Protein AF-A0A3S1ZIV3-F1 (afdb_monomer_lite)

pLDDT: mean 96.72, std 2.15, range [86.56, 98.81]

Secondary structure (DSSP, 8-state):
-BTTTSTTHHHHHHHHHHHH-TT-----EETT-EEETTTEEEEE--TT-HHHHHHHHHHH--SEEEE--S---HHHHHH-HHHHHIIIIIHHHHHHHHHHHH-TTPEEEE---GGGGGGGGGGSS---TTSPP---SS--

Sequence (140 aa):
MTGANGFVGPYVGEALRKICGPEVVIAATSKDGGPHPAFGQVEELDVTDTAAVHEAMARHRPTHVIHLAAVAAPDAAQANPRNTWRIHVDGALNVANAILNTAPDCWLVHVGSGLVYGESAKTGRPLDESTLLAPVDDYA

Radius of gyration: 16.02 Å; chains: 1; bounding box: 36×30×46 Å

Foldseek 3Di:
DEPLVDPCNLVVLVVCCVVVNPPDDDQAEYCVWQQDPRHGTHHHDDLLPLVRLLVVCQVCVDQEDEHPFADPDQVVCQVPLPVRCSGLPVSVVSNVVSCVVHPVNHHYDYDDDPLQLPPQVVVVDDDDPVRDGDHDGSND

Structure (mmCIF, N/CA/C/O backbone):
data_AF-A0A3S1ZIV3-F1
#
_entry.id   AF-A0A3S1ZIV3-F1
#
loop_
_atom_site.group_PDB
_atom_site.id
_atom_site.type_symbol
_atom_site.label_atom_id
_atom_site.label_alt_id
_atom_site.label_comp_id
_atom_site.label_asym_id
_atom_site.label_entity_id
_atom_site.label_seq_id
_atom_site.pdbx_PDB_ins_code
_atom_site.Cartn_x
_atom_site.Cartn_y
_atom_site.Cartn_z
_atom_site.occupancy
_atom_site.B_iso_or_equiv
_atom_site.auth_seq_id
_atom_site.auth_comp_id
_atom_site.auth_asym_id
_atom_site.auth_atom_id
_atom_site.pdbx_PDB_model_num
ATOM 1 N N . MET A 1 1 ? -4.708 2.726 7.205 1.00 98.44 1 MET A N 1
ATOM 2 C CA . MET A 1 1 ? -3.936 3.045 5.987 1.00 98.44 1 MET A CA 1
ATOM 3 C C . MET A 1 1 ? -2.483 2.723 6.256 1.00 98.44 1 MET A C 1
ATOM 5 O O . MET A 1 1 ? -1.899 3.359 7.126 1.00 98.44 1 MET A O 1
ATOM 9 N N . THR A 1 2 ? -1.932 1.730 5.559 1.00 98.69 2 THR A N 1
ATOM 10 C CA . THR A 1 2 ? -0.499 1.407 5.662 1.00 98.69 2 THR A CA 1
ATOM 11 C C . THR A 1 2 ? 0.311 2.326 4.755 1.00 98.69 2 THR A C 1
ATOM 13 O O . THR A 1 2 ? -0.235 2.851 3.788 1.00 98.69 2 THR A O 1
ATOM 16 N N . GLY A 1 3 ? 1.594 2.539 5.057 1.00 98.12 3 GLY A N 1
ATOM 17 C CA . GLY A 1 3 ? 2.468 3.397 4.246 1.00 98.12 3 GLY A CA 1
ATOM 18 C C . GLY A 1 3 ? 2.103 4.884 4.305 1.00 98.12 3 GLY A C 1
ATOM 19 O O . GLY A 1 3 ? 2.398 5.629 3.376 1.00 98.12 3 GLY A O 1
ATOM 20 N N . ALA A 1 4 ? 1.458 5.333 5.384 1.00 98.06 4 ALA A N 1
ATOM 21 C CA . ALA A 1 4 ? 0.904 6.680 5.505 1.00 98.06 4 ALA A CA 1
ATOM 22 C C . ALA A 1 4 ? 1.961 7.800 5.470 1.00 98.06 4 ALA A C 1
ATOM 24 O O . ALA A 1 4 ? 1.645 8.901 5.029 1.00 98.06 4 ALA A O 1
ATOM 25 N N . ASN A 1 5 ? 3.205 7.517 5.878 1.00 96.19 5 ASN A N 1
ATOM 26 C CA . ASN A 1 5 ? 4.331 8.459 5.760 1.00 96.19 5 ASN A CA 1
ATOM 27 C C . ASN A 1 5 ? 4.837 8.627 4.315 1.00 96.19 5 ASN A C 1
ATOM 29 O O . ASN A 1 5 ? 5.666 9.495 4.054 1.00 96.19 5 ASN A O 1
ATOM 33 N N . GLY A 1 6 ? 4.390 7.784 3.381 1.00 95.81 6 GLY A N 1
ATOM 34 C CA . GLY A 1 6 ? 4.748 7.898 1.973 1.00 95.81 6 GLY A CA 1
ATOM 35 C C . GLY A 1 6 ? 4.083 9.100 1.302 1.00 95.81 6 GLY A C 1
ATOM 36 O O . GLY A 1 6 ? 3.099 9.648 1.792 1.00 95.81 6 GLY A O 1
ATOM 37 N N . PHE A 1 7 ? 4.584 9.471 0.124 1.00 96.31 7 PHE A N 1
ATOM 38 C CA . PHE A 1 7 ? 4.128 10.648 -0.624 1.00 96.31 7 PHE A CA 1
ATOM 39 C C . PHE A 1 7 ? 2.605 10.711 -0.837 1.00 96.31 7 PHE A C 1
ATOM 41 O O . PHE A 1 7 ? 2.013 11.776 -0.699 1.00 96.31 7 PHE A O 1
ATOM 48 N N . VAL A 1 8 ? 1.966 9.579 -1.150 1.00 97.50 8 VAL A N 1
ATOM 49 C CA . VAL A 1 8 ? 0.529 9.510 -1.478 1.00 97.50 8 VAL A CA 1
ATOM 50 C C . VAL A 1 8 ? -0.365 9.578 -0.236 1.00 97.50 8 VAL A C 1
ATOM 52 O O . VAL A 1 8 ? -1.483 10.089 -0.313 1.00 97.50 8 VAL A O 1
ATOM 55 N N . GLY A 1 9 ? 0.120 9.101 0.914 1.00 97.94 9 GLY A N 1
ATOM 56 C CA . GLY A 1 9 ? -0.666 8.969 2.143 1.00 97.94 9 GLY A CA 1
ATOM 57 C C . GLY A 1 9 ? -1.426 10.246 2.520 1.00 97.94 9 GLY A C 1
ATOM 58 O O . GLY A 1 9 ? -2.653 10.193 2.632 1.00 97.94 9 GLY A O 1
ATOM 59 N N . PRO A 1 10 ? -0.755 11.405 2.665 1.00 97.88 10 PRO A N 1
ATOM 60 C CA . PRO A 1 10 ? -1.385 12.663 3.073 1.00 97.88 10 PRO A CA 1
ATOM 61 C C . PRO A 1 10 ? -2.523 13.108 2.152 1.00 97.88 10 PRO A C 1
ATOM 63 O O . PRO A 1 10 ? -3.565 13.537 2.647 1.00 97.88 10 PRO A O 1
ATOM 66 N N . TYR A 1 11 ? -2.365 12.936 0.837 1.00 98.31 11 TYR A N 1
ATOM 67 C CA . TYR A 1 11 ? -3.391 13.284 -0.149 1.00 98.31 11 TYR A CA 1
ATOM 68 C C . TYR A 1 11 ? -4.624 12.387 -0.028 1.00 98.31 11 TYR A C 1
ATOM 70 O O . TYR A 1 11 ? -5.752 12.875 -0.077 1.00 98.31 11 TYR A O 1
ATOM 78 N N . VAL A 1 12 ? -4.427 11.082 0.195 1.00 98.00 12 VAL A N 1
ATOM 79 C CA . VAL A 1 12 ? -5.533 10.151 0.473 1.00 98.00 12 VAL A CA 1
ATOM 80 C C . VAL A 1 12 ? -6.235 10.542 1.773 1.00 98.00 12 VAL A C 1
ATOM 82 O O . VAL A 1 12 ? -7.462 10.599 1.821 1.00 98.00 12 VAL A O 1
ATOM 85 N N . GLY A 1 13 ? -5.470 10.871 2.816 1.00 97.44 13 GLY A N 1
ATOM 86 C CA . GLY A 1 13 ? -6.013 11.313 4.097 1.00 97.44 13 GLY A CA 1
ATOM 87 C C . GLY A 1 13 ? -6.871 12.574 3.994 1.00 97.44 13 GLY A C 1
ATOM 88 O O . GLY A 1 13 ? -7.954 12.638 4.576 1.00 97.44 13 GLY A O 1
ATOM 89 N N . GLU A 1 14 ? -6.411 13.570 3.240 1.00 97.19 14 GLU A N 1
ATOM 90 C CA . GLU A 1 14 ? -7.170 14.790 2.962 1.00 97.19 14 GLU A CA 1
ATOM 91 C C . GLU A 1 14 ? -8.444 14.496 2.160 1.00 97.19 14 GLU A C 1
ATOM 93 O O . GLU A 1 14 ? -9.531 14.936 2.546 1.00 97.19 14 GLU A O 1
ATOM 98 N N . ALA A 1 15 ? -8.336 13.708 1.086 1.00 97.81 15 ALA A N 1
ATOM 99 C CA . ALA A 1 15 ? -9.472 13.350 0.243 1.00 97.81 15 ALA A CA 1
ATOM 100 C C . ALA A 1 15 ? -10.564 12.611 1.033 1.00 97.81 15 ALA A C 1
ATOM 102 O O . ALA A 1 15 ? -11.741 12.954 0.917 1.00 97.81 15 ALA A O 1
ATOM 103 N N . LEU A 1 16 ? -10.182 11.654 1.887 1.00 97.56 16 LEU A N 1
ATOM 104 C CA . LEU A 1 16 ? -11.118 10.928 2.746 1.00 97.56 16 LEU A CA 1
ATOM 105 C C . LEU A 1 16 ? -11.852 11.864 3.705 1.00 97.56 16 LEU A C 1
ATOM 107 O O . LEU A 1 16 ? -13.073 11.805 3.787 1.00 97.56 16 LEU A O 1
ATOM 111 N N . ARG A 1 17 ? -11.149 12.776 4.385 1.00 96.44 17 ARG A N 1
ATOM 112 C CA . ARG A 1 17 ? -11.798 13.749 5.284 1.00 96.44 17 ARG A CA 1
ATOM 113 C C . ARG A 1 17 ? -12.737 14.689 4.538 1.00 96.44 17 ARG A C 1
ATOM 115 O O . ARG A 1 17 ? -13.798 15.030 5.051 1.00 96.44 17 ARG A O 1
ATOM 122 N N . LYS A 1 18 ? -12.374 15.093 3.319 1.00 97.69 18 LYS A N 1
ATOM 123 C CA . LYS A 1 18 ? -13.215 15.953 2.480 1.00 97.69 18 LYS A CA 1
ATOM 124 C C . LYS A 1 18 ? -14.505 15.256 2.036 1.00 97.69 18 LYS A C 1
ATOM 126 O O . LYS A 1 18 ? -15.546 15.902 1.993 1.00 97.69 18 LYS A O 1
ATOM 131 N N . ILE A 1 19 ? -14.435 13.970 1.689 1.00 97.56 19 ILE A N 1
ATOM 132 C CA . ILE A 1 19 ? -15.575 13.198 1.166 1.00 97.56 19 ILE A CA 1
ATOM 133 C C . ILE A 1 19 ? -16.444 12.644 2.300 1.00 97.56 19 ILE A C 1
ATOM 135 O O . ILE A 1 19 ? -17.666 12.737 2.242 1.00 97.56 19 ILE A O 1
ATOM 139 N N . CYS A 1 20 ? -15.822 12.066 3.328 1.00 96.75 20 CYS A N 1
ATOM 140 C CA . CYS A 1 20 ? -16.504 11.366 4.417 1.00 96.75 20 CYS A CA 1
ATOM 141 C C . CYS A 1 20 ? -16.819 12.271 5.619 1.00 96.75 20 CYS A C 1
ATOM 143 O O . CYS A 1 20 ? -17.576 11.871 6.500 1.00 96.75 20 CYS A O 1
ATOM 145 N N . GLY A 1 21 ? -16.255 13.480 5.662 1.00 95.25 21 GLY A N 1
ATOM 146 C CA . GLY A 1 21 ? -16.391 14.408 6.780 1.00 95.25 21 GLY A CA 1
ATOM 147 C C . GLY A 1 21 ? -15.363 14.178 7.898 1.00 95.25 21 GLY A C 1
ATOM 148 O O . GLY A 1 21 ? -14.541 13.262 7.827 1.00 95.25 21 GLY A O 1
ATOM 149 N N . PRO A 1 22 ? -15.386 15.021 8.946 1.00 90.44 22 PRO A N 1
ATOM 150 C CA . PRO A 1 22 ? -14.389 15.012 10.020 1.00 90.44 22 PRO A CA 1
ATOM 151 C C . PRO A 1 22 ? -14.446 13.773 10.926 1.00 90.44 22 PRO A C 1
ATOM 153 O O . PRO A 1 22 ? -13.457 13.472 11.585 1.00 90.44 22 PRO A O 1
ATOM 156 N N . GLU A 1 23 ? -15.564 13.044 10.935 1.00 94.06 23 GLU A N 1
ATOM 157 C CA . GLU A 1 23 ? -15.767 11.843 11.761 1.00 94.06 23 GLU A CA 1
ATOM 158 C C . GLU A 1 23 ? -15.025 10.605 11.228 1.00 94.06 23 GLU A C 1
ATOM 160 O O . GLU A 1 23 ? -14.975 9.570 11.895 1.00 94.06 23 GLU A O 1
ATOM 165 N N . VAL A 1 24 ? -14.453 10.671 10.017 1.00 96.75 24 VAL A N 1
ATOM 166 C CA . VAL A 1 24 ? -13.680 9.550 9.476 1.00 96.75 24 VAL A CA 1
ATOM 167 C C . VAL A 1 24 ? -12.420 9.323 10.311 1.00 96.75 24 VAL A C 1
ATOM 169 O O . VAL A 1 24 ? -11.536 10.177 10.412 1.00 96.75 24 VAL A O 1
ATOM 172 N N . VAL A 1 25 ? -12.312 8.131 10.892 1.00 97.06 25 VAL A N 1
ATOM 173 C CA . VAL A 1 25 ? -11.132 7.725 11.656 1.00 97.06 25 VAL A CA 1
ATOM 174 C C . VAL A 1 25 ? -10.113 7.103 10.709 1.00 97.06 25 VAL A C 1
ATOM 176 O O . VAL A 1 25 ? -10.388 6.107 10.041 1.00 97.06 25 VAL A O 1
ATOM 179 N N . ILE A 1 26 ? -8.912 7.678 10.667 1.00 97.88 26 ILE A N 1
ATOM 180 C CA . ILE A 1 26 ? -7.799 7.167 9.863 1.00 97.88 26 ILE A CA 1
ATOM 181 C C . ILE A 1 26 ? -6.716 6.651 10.808 1.00 97.88 26 ILE A C 1
ATOM 183 O O . ILE A 1 26 ? -5.907 7.424 11.313 1.00 97.88 26 ILE A O 1
ATOM 187 N N . ALA A 1 27 ? -6.673 5.332 11.003 1.00 97.94 27 ALA A N 1
ATOM 188 C CA . ALA A 1 27 ? -5.522 4.665 11.607 1.00 97.94 27 ALA A CA 1
ATOM 189 C C . ALA A 1 27 ? -4.360 4.672 10.598 1.00 97.94 27 ALA A C 1
ATOM 191 O O . ALA A 1 27 ? -4.324 3.862 9.664 1.00 97.94 27 ALA A O 1
ATOM 192 N N . ALA A 1 28 ? -3.469 5.654 10.716 1.00 98.31 28 ALA A N 1
ATOM 193 C CA . ALA A 1 28 ? -2.309 5.824 9.848 1.00 98.31 28 ALA A CA 1
ATOM 194 C C . ALA A 1 28 ? -1.122 5.017 10.387 1.00 98.31 28 ALA A C 1
ATOM 196 O O . ALA A 1 28 ? -0.761 5.173 11.552 1.00 98.31 28 ALA A O 1
ATOM 197 N N . THR A 1 29 ? -0.503 4.191 9.539 1.00 98.69 29 THR A N 1
ATOM 198 C CA . THR A 1 29 ? 0.663 3.387 9.922 1.00 98.69 29 THR A CA 1
ATOM 199 C C . THR A 1 29 ? 1.806 3.495 8.916 1.00 98.69 29 THR A C 1
ATOM 201 O O . THR A 1 29 ? 1.588 3.743 7.725 1.00 98.69 29 THR A O 1
ATOM 204 N N . SER A 1 30 ? 3.040 3.312 9.375 1.00 98.31 30 SER A N 1
ATOM 205 C CA . SER A 1 30 ? 4.247 3.264 8.541 1.00 98.31 30 SER A CA 1
ATOM 206 C C . SER A 1 30 ? 5.341 2.457 9.238 1.00 98.31 30 SER A C 1
ATOM 208 O O . SER A 1 30 ? 5.282 2.280 10.448 1.00 98.31 30 SER A O 1
ATOM 210 N N . LYS A 1 31 ? 6.364 2.010 8.502 1.00 97.19 31 LYS A N 1
ATOM 211 C CA . LYS A 1 31 ? 7.464 1.223 9.081 1.00 97.19 31 LYS A CA 1
ATOM 212 C C . LYS A 1 31 ? 8.176 1.929 10.240 1.00 97.19 31 LYS A C 1
ATOM 214 O O . LYS A 1 31 ? 8.556 1.256 11.181 1.00 97.19 31 LYS A O 1
ATOM 219 N N . ASP A 1 32 ? 8.330 3.250 10.165 1.00 95.56 32 ASP A N 1
ATOM 220 C CA . ASP A 1 32 ? 9.079 4.033 11.159 1.00 95.56 32 ASP A CA 1
ATOM 221 C C . ASP A 1 32 ? 8.167 4.779 12.157 1.00 95.56 32 ASP A C 1
ATOM 223 O O . ASP A 1 32 ? 8.651 5.413 13.093 1.00 95.56 32 ASP A O 1
ATOM 227 N N . GLY A 1 33 ? 6.843 4.754 11.947 1.00 97.25 33 GLY A N 1
ATOM 228 C CA . GLY A 1 33 ? 5.869 5.498 12.749 1.00 97.25 33 GLY A CA 1
ATOM 229 C C . GLY A 1 33 ? 6.141 7.010 12.803 1.00 97.25 33 GLY A C 1
ATOM 230 O O . GLY A 1 33 ? 6.616 7.623 11.842 1.00 97.25 33 GLY A O 1
ATOM 231 N N . GLY A 1 34 ? 5.815 7.624 13.942 1.00 97.50 34 GLY A N 1
ATOM 232 C CA . GLY A 1 34 ? 6.227 8.988 14.292 1.00 97.50 34 GLY A CA 1
ATOM 233 C C . GLY A 1 34 ? 5.204 10.098 14.001 1.00 97.50 34 GLY A C 1
ATOM 234 O O . GLY A 1 34 ? 4.092 9.841 13.536 1.00 97.50 34 GLY A O 1
ATOM 235 N N . PRO A 1 35 ? 5.549 11.358 14.326 1.00 97.62 35 PRO A N 1
ATOM 236 C CA . PRO A 1 35 ? 4.678 12.500 14.081 1.00 97.62 35 PRO A CA 1
ATOM 237 C C . PRO A 1 35 ? 4.588 12.816 12.583 1.00 97.62 35 PRO A C 1
ATOM 239 O O . PRO A 1 35 ? 5.595 12.858 11.879 1.00 97.62 35 PRO A O 1
ATOM 242 N N . HIS A 1 36 ? 3.383 13.112 12.104 1.00 97.38 36 HIS A N 1
ATOM 243 C CA . HIS A 1 36 ? 3.111 13.448 10.713 1.00 97.38 36 HIS A CA 1
ATOM 244 C C . HIS A 1 36 ? 2.109 14.617 10.606 1.00 97.38 36 HIS A C 1
ATOM 246 O O . HIS A 1 36 ? 1.023 14.535 11.188 1.00 97.38 36 HIS A O 1
ATOM 252 N N . PRO A 1 37 ? 2.374 15.669 9.801 1.00 95.31 37 PRO A N 1
ATOM 253 C CA . PRO A 1 37 ? 1.521 16.866 9.732 1.00 95.31 37 PRO A CA 1
ATOM 254 C C . PRO A 1 37 ? 0.045 16.590 9.412 1.00 95.31 37 PRO A C 1
ATOM 256 O O . PRO A 1 37 ? -0.845 17.217 9.974 1.00 95.31 37 PRO A O 1
ATOM 259 N N . ALA A 1 38 ? -0.223 15.627 8.526 1.00 94.94 38 ALA A N 1
ATOM 260 C CA . ALA A 1 38 ? -1.583 15.286 8.103 1.00 94.94 38 ALA A CA 1
ATOM 261 C C . ALA A 1 38 ? -2.312 14.290 9.026 1.00 94.94 38 ALA A C 1
ATOM 263 O O . ALA A 1 38 ? -3.532 14.151 8.914 1.00 94.94 38 ALA A O 1
ATOM 264 N N . PHE A 1 39 ? -1.599 13.564 9.894 1.00 96.44 39 PHE A N 1
ATOM 265 C CA . PHE A 1 39 ? -2.169 12.452 10.676 1.00 96.44 39 PHE A CA 1
ATOM 266 C C . PHE A 1 39 ? -2.013 12.620 12.187 1.00 96.44 39 PHE A C 1
ATOM 268 O O . PHE A 1 39 ? -2.632 11.875 12.938 1.00 96.44 39 PHE A O 1
ATOM 275 N N . GLY A 1 40 ? -1.229 13.596 12.649 1.00 95.62 40 GLY A N 1
ATOM 276 C CA . GLY A 1 40 ? -0.835 13.675 14.048 1.00 95.62 40 GLY A CA 1
ATOM 277 C C . GLY A 1 40 ? 0.186 12.584 14.341 1.00 95.62 40 GLY A C 1
ATOM 278 O O . GLY A 1 40 ? 1.334 12.712 13.930 1.00 95.62 40 GLY A O 1
ATOM 279 N N . GLN A 1 41 ? -0.226 11.513 15.013 1.00 97.00 41 GLN A N 1
ATOM 280 C CA . GLN A 1 41 ? 0.640 10.370 15.296 1.00 97.00 41 GLN A CA 1
ATOM 281 C C . GLN A 1 41 ? 0.391 9.243 14.288 1.00 97.00 41 GLN A C 1
ATOM 283 O O . GLN A 1 41 ? -0.730 8.753 14.166 1.00 97.00 41 GLN A O 1
ATOM 288 N N . VAL A 1 42 ? 1.449 8.812 13.603 1.00 98.44 42 VAL A N 1
ATOM 289 C CA . VAL A 1 42 ? 1.468 7.596 12.783 1.00 98.44 42 VAL A CA 1
ATOM 290 C C . VAL A 1 42 ? 2.001 6.451 13.636 1.00 98.44 42 VAL A C 1
ATOM 292 O O . VA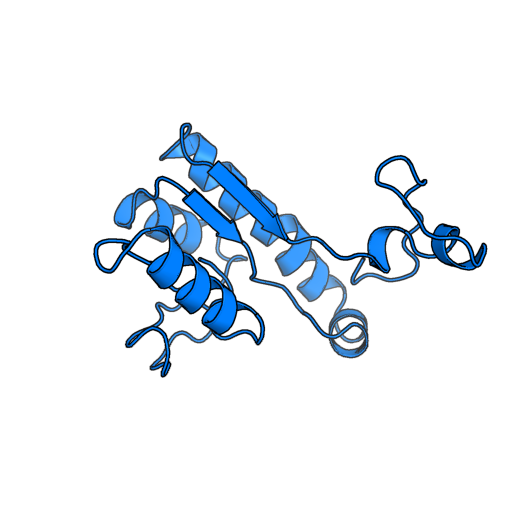L A 1 42 ? 3.008 6.589 14.338 1.00 98.44 42 VAL A O 1
ATOM 295 N N . GLU A 1 43 ? 1.289 5.332 13.622 1.00 98.25 43 GLU A N 1
ATOM 296 C CA . GLU A 1 43 ? 1.676 4.119 14.338 1.00 98.25 43 GLU A CA 1
ATOM 297 C C . GLU A 1 43 ? 2.768 3.369 13.567 1.00 98.25 43 GLU A C 1
ATOM 299 O O . GLU A 1 43 ? 2.722 3.255 12.339 1.00 98.25 43 GLU A O 1
ATOM 304 N N . GLU A 1 44 ? 3.758 2.865 14.297 1.00 98.56 44 GLU A N 1
ATOM 305 C CA . GLU A 1 44 ? 4.797 2.013 13.731 1.00 98.56 44 GLU A CA 1
ATOM 306 C C . GLU A 1 44 ? 4.205 0.649 13.354 1.00 98.56 44 GLU A C 1
ATOM 308 O O . GLU A 1 44 ? 3.587 -0.025 14.177 1.00 98.56 44 GLU A O 1
ATOM 313 N N . LEU A 1 45 ? 4.363 0.258 12.094 1.00 98.62 45 LEU A N 1
ATOM 314 C CA . LEU A 1 45 ? 3.948 -1.034 11.568 1.00 98.62 45 LEU A CA 1
ATOM 315 C C . LEU A 1 45 ? 4.789 -1.397 10.341 1.00 98.62 45 LEU A C 1
ATOM 317 O O . LEU A 1 45 ? 4.613 -0.823 9.259 1.00 98.62 45 LEU A O 1
ATOM 321 N N . ASP A 1 46 ? 5.646 -2.404 10.487 1.00 98.56 46 ASP A N 1
ATOM 322 C CA . ASP A 1 46 ? 6.252 -3.099 9.353 1.00 98.56 46 ASP A CA 1
ATOM 323 C C . ASP A 1 46 ? 5.264 -4.152 8.830 1.00 98.56 46 ASP A C 1
ATOM 325 O O . ASP A 1 46 ? 4.923 -5.108 9.522 1.00 98.56 46 ASP A O 1
ATOM 329 N N . VAL A 1 47 ? 4.793 -3.989 7.592 1.00 98.69 47 VAL A N 1
ATOM 330 C CA . VAL A 1 47 ? 3.826 -4.920 6.982 1.00 98.69 47 VAL A CA 1
ATOM 331 C C . VAL A 1 47 ? 4.396 -6.326 6.772 1.00 98.69 47 VAL A C 1
ATOM 333 O O . VAL A 1 47 ? 3.635 -7.277 6.601 1.00 98.69 47 VAL A O 1
ATOM 336 N N . THR A 1 48 ? 5.721 -6.482 6.809 1.00 98.56 48 THR A N 1
ATOM 337 C CA . THR A 1 48 ? 6.383 -7.790 6.728 1.00 98.56 48 THR A CA 1
ATOM 338 C C . THR A 1 48 ? 6.379 -8.546 8.060 1.00 98.56 48 THR A C 1
ATOM 340 O O . THR A 1 48 ? 6.663 -9.743 8.067 1.00 98.56 48 THR A O 1
ATOM 343 N N . ASP A 1 49 ? 6.024 -7.886 9.168 1.00 98.56 49 ASP A N 1
ATOM 344 C CA . ASP A 1 49 ? 5.782 -8.527 10.458 1.00 98.56 49 ASP A CA 1
ATOM 345 C C . ASP A 1 49 ? 4.314 -8.959 10.555 1.00 98.56 49 ASP A C 1
ATOM 347 O O . ASP A 1 49 ? 3.404 -8.173 10.833 1.00 98.56 49 ASP A O 1
ATOM 351 N N . THR A 1 50 ? 4.079 -10.248 10.322 1.00 98.44 50 THR A N 1
ATOM 352 C CA . THR A 1 50 ? 2.743 -10.842 10.369 1.00 98.44 50 THR A CA 1
ATOM 353 C C . THR A 1 50 ? 2.058 -10.622 11.722 1.00 98.44 50 THR A C 1
ATOM 355 O O . THR A 1 50 ? 0.868 -10.310 11.750 1.00 98.44 50 THR A O 1
ATOM 358 N N . ALA A 1 51 ? 2.775 -10.749 12.843 1.00 98.31 51 ALA A N 1
ATOM 359 C CA . ALA A 1 51 ? 2.178 -10.611 14.171 1.00 98.31 51 ALA A CA 1
ATOM 360 C C . ALA A 1 51 ? 1.730 -9.166 14.418 1.00 98.31 51 ALA A C 1
ATOM 362 O O . ALA A 1 51 ? 0.578 -8.938 14.794 1.00 98.31 51 ALA A O 1
ATOM 363 N N . ALA A 1 52 ? 2.588 -8.195 14.097 1.00 98.50 52 ALA A N 1
ATOM 364 C CA . ALA A 1 52 ? 2.258 -6.779 14.227 1.00 98.50 52 ALA A CA 1
ATOM 365 C C . ALA A 1 52 ? 1.049 -6.386 13.355 1.00 98.50 52 ALA A C 1
ATOM 367 O O . ALA A 1 52 ? 0.158 -5.663 13.808 1.00 98.50 52 ALA A O 1
ATOM 368 N N . VAL A 1 53 ? 0.959 -6.906 12.123 1.00 98.75 53 VAL A N 1
ATOM 369 C CA . VAL A 1 53 ? -0.193 -6.665 11.233 1.00 98.75 53 VAL A CA 1
ATOM 370 C C . VAL A 1 53 ? -1.484 -7.237 11.821 1.00 98.75 53 VAL A C 1
ATOM 372 O O . VAL A 1 53 ? -2.520 -6.564 11.806 1.00 98.75 53 VAL A O 1
ATOM 375 N N . HIS A 1 54 ? -1.435 -8.449 12.374 1.00 98.19 54 HIS A N 1
ATOM 376 C CA . HIS A 1 54 ? -2.582 -9.065 13.039 1.00 98.19 54 HIS A CA 1
ATOM 377 C C . HIS A 1 54 ? -3.043 -8.268 14.263 1.00 98.19 54 HIS A C 1
ATOM 379 O O . HIS A 1 54 ? -4.241 -8.019 14.422 1.00 98.19 54 HIS A O 1
ATOM 385 N N . GLU A 1 55 ? -2.110 -7.822 15.101 1.00 98.19 55 GLU A N 1
ATOM 386 C CA . GLU A 1 55 ? -2.413 -6.997 16.271 1.00 98.19 55 GLU A CA 1
ATOM 387 C C . GLU A 1 55 ? -3.028 -5.650 15.883 1.00 98.19 55 GLU A C 1
ATOM 389 O O . GLU A 1 55 ? -4.022 -5.232 16.482 1.00 98.19 55 GLU A O 1
ATOM 394 N N . ALA A 1 56 ? -2.485 -4.983 14.860 1.00 98.19 56 ALA A N 1
ATOM 395 C CA . ALA A 1 56 ? -3.035 -3.733 14.346 1.00 98.19 56 ALA A CA 1
ATOM 396 C C . ALA A 1 56 ? -4.463 -3.930 13.805 1.00 98.19 56 ALA A C 1
ATOM 398 O O . ALA A 1 56 ? -5.357 -3.134 14.103 1.00 98.19 56 ALA A O 1
ATOM 399 N N . MET A 1 57 ? -4.715 -5.018 13.068 1.00 98.19 57 MET A N 1
ATOM 400 C CA . MET A 1 57 ? -6.050 -5.342 12.560 1.00 98.19 57 MET A CA 1
ATOM 401 C C . MET A 1 57 ? -7.058 -5.586 13.692 1.00 98.19 57 MET A C 1
ATOM 403 O O . MET A 1 57 ? -8.166 -5.050 13.659 1.00 98.19 57 MET A O 1
ATOM 407 N N . ALA A 1 58 ? -6.674 -6.357 14.714 1.00 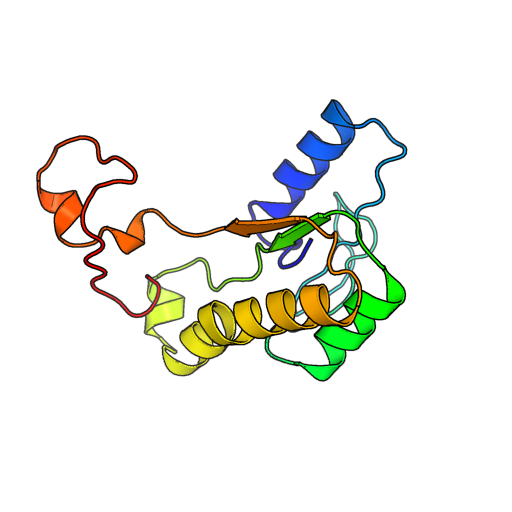97.25 58 ALA A N 1
ATOM 408 C CA . ALA A 1 58 ? -7.525 -6.657 15.867 1.00 97.25 58 ALA A CA 1
ATOM 409 C C . ALA A 1 58 ? -7.825 -5.421 16.721 1.00 97.25 58 ALA A C 1
ATOM 411 O O . ALA A 1 58 ? -8.933 -5.281 17.238 1.00 97.25 58 ALA A O 1
ATOM 412 N N . ARG A 1 59 ? -6.852 -4.516 16.839 1.00 97.44 59 ARG A N 1
ATOM 413 C CA . ARG A 1 59 ? -6.973 -3.267 17.592 1.00 97.44 59 ARG A CA 1
ATOM 414 C C . ARG A 1 59 ? -7.888 -2.262 16.906 1.00 97.44 59 ARG A C 1
ATOM 416 O O . ARG A 1 59 ? -8.755 -1.693 17.560 1.00 97.44 59 ARG A O 1
ATOM 423 N N . HIS A 1 60 ? -7.698 -2.050 15.604 1.00 97.19 60 HIS A N 1
ATOM 424 C CA . HIS A 1 60 ? -8.411 -1.006 14.861 1.00 97.19 60 HIS A CA 1
ATOM 425 C C . HIS A 1 60 ? -9.742 -1.470 14.272 1.00 97.19 60 HIS A C 1
ATOM 427 O O . HIS A 1 60 ? -10.612 -0.635 14.046 1.00 97.19 60 HIS A O 1
ATOM 433 N N . ARG A 1 61 ? -9.902 -2.776 14.005 1.00 96.56 61 ARG A N 1
ATOM 434 C CA . ARG A 1 61 ? -11.081 -3.391 13.359 1.00 96.56 61 ARG A CA 1
ATOM 435 C C . ARG A 1 61 ? -11.658 -2.525 12.221 1.00 96.56 61 ARG A C 1
ATOM 437 O O . ARG A 1 61 ? -12.828 -2.140 12.272 1.00 96.56 61 ARG A O 1
ATOM 444 N N . PRO A 1 62 ? -10.837 -2.161 11.220 1.00 97.81 62 PRO A N 1
ATOM 445 C CA . PRO A 1 62 ? -11.226 -1.196 10.205 1.00 97.81 62 PRO A CA 1
ATOM 446 C C . PRO A 1 62 ? -12.345 -1.732 9.306 1.00 97.81 62 PRO A C 1
ATOM 448 O O . PRO A 1 62 ? -12.398 -2.919 8.997 1.00 97.81 62 PRO A O 1
ATOM 451 N N . THR A 1 63 ? -13.186 -0.832 8.795 1.00 98.12 63 THR A N 1
ATOM 452 C CA . THR A 1 63 ? -14.137 -1.148 7.712 1.00 98.12 63 THR A CA 1
ATOM 453 C C . THR A 1 63 ? -13.475 -1.127 6.334 1.00 98.12 63 THR A C 1
ATOM 455 O O . THR A 1 63 ? -13.972 -1.751 5.403 1.00 98.12 63 THR A O 1
ATOM 458 N N . HIS A 1 64 ? -12.359 -0.401 6.202 1.00 98.56 64 HIS A N 1
ATOM 459 C CA . HIS A 1 64 ? -11.589 -0.268 4.968 1.00 98.56 64 HIS A CA 1
ATOM 460 C C . HIS A 1 64 ? -10.091 -0.232 5.272 1.00 98.56 64 HIS A C 1
ATOM 462 O O . HIS A 1 64 ? -9.637 0.460 6.188 1.00 98.56 64 HIS A O 1
ATOM 468 N N . VAL A 1 65 ? -9.306 -0.902 4.440 1.00 98.75 65 VAL A N 1
ATOM 469 C CA . VAL A 1 65 ? -7.850 -0.844 4.434 1.00 98.75 65 VAL A CA 1
ATOM 470 C C . VAL A 1 65 ? -7.390 -0.349 3.076 1.00 98.75 65 VAL A C 1
ATOM 472 O O . VAL A 1 65 ? -7.567 -1.011 2.062 1.00 98.75 65 VAL A O 1
ATOM 475 N N . ILE A 1 66 ? -6.745 0.814 3.073 1.00 98.75 66 ILE A N 1
ATOM 476 C CA . ILE A 1 66 ? -5.961 1.293 1.935 1.00 98.75 66 ILE A CA 1
ATOM 477 C C . ILE A 1 66 ? -4.507 0.911 2.207 1.00 98.75 66 ILE A C 1
ATOM 479 O O . ILE A 1 66 ? -3.913 1.393 3.182 1.00 98.75 66 ILE A O 1
ATOM 483 N N . HIS A 1 67 ? -3.971 0.004 1.394 1.00 98.75 67 HIS A N 1
ATOM 484 C CA . HIS A 1 67 ? -2.621 -0.525 1.539 1.00 98.75 67 HIS A CA 1
ATOM 485 C C . HIS A 1 67 ? -1.660 0.211 0.597 1.00 98.75 67 HIS A C 1
ATOM 487 O O . HIS A 1 67 ? -1.645 -0.068 -0.600 1.00 98.75 67 HIS A O 1
ATOM 493 N N . LEU A 1 68 ? -0.890 1.163 1.142 1.00 98.56 68 LEU A N 1
ATOM 494 C CA . LEU A 1 68 ? 0.092 1.973 0.398 1.00 98.56 68 LEU A CA 1
ATOM 495 C C . LEU A 1 68 ? 1.547 1.614 0.740 1.00 98.56 68 LEU A C 1
ATOM 497 O O . LEU A 1 68 ? 2.471 2.223 0.205 1.00 98.56 68 LEU A O 1
ATOM 501 N N . ALA A 1 69 ? 1.770 0.697 1.686 1.00 98.31 69 ALA A N 1
ATOM 502 C CA . ALA A 1 69 ? 3.113 0.309 2.104 1.00 98.31 69 ALA A CA 1
ATOM 503 C C . ALA A 1 69 ? 3.829 -0.457 0.982 1.00 98.31 69 ALA A C 1
ATOM 505 O O . ALA A 1 69 ? 3.498 -1.601 0.700 1.00 98.31 69 ALA A O 1
ATOM 506 N N . ALA A 1 70 ? 4.821 0.183 0.368 1.00 97.62 70 ALA A N 1
ATOM 507 C CA . ALA A 1 70 ? 5.618 -0.368 -0.720 1.00 97.62 70 ALA A CA 1
ATOM 508 C C . ALA A 1 70 ? 6.987 0.325 -0.782 1.00 97.62 70 ALA A C 1
ATOM 510 O O . ALA A 1 70 ? 7.173 1.417 -0.233 1.00 97.62 70 ALA A O 1
ATOM 511 N N . VAL A 1 71 ? 7.940 -0.278 -1.491 1.00 96.69 71 VAL A N 1
ATOM 512 C CA . VAL A 1 71 ? 9.160 0.410 -1.926 1.00 96.69 71 VAL A CA 1
ATOM 513 C C . VAL A 1 71 ? 8.828 1.135 -3.222 1.00 96.69 71 VAL A C 1
ATOM 515 O O . VAL A 1 71 ? 8.766 0.519 -4.272 1.00 96.69 71 VAL A O 1
ATOM 518 N N . ALA A 1 72 ? 8.596 2.447 -3.160 1.00 92.31 72 ALA A N 1
ATOM 519 C CA . ALA A 1 72 ? 8.061 3.195 -4.302 1.00 92.31 72 ALA A CA 1
ATOM 520 C C . ALA A 1 72 ? 9.073 3.478 -5.432 1.00 92.31 72 ALA A C 1
ATOM 522 O O . ALA A 1 72 ? 8.658 3.744 -6.557 1.00 92.31 72 ALA A O 1
ATOM 523 N N . ALA A 1 73 ? 10.378 3.465 -5.144 1.00 92.81 73 ALA A N 1
ATOM 524 C CA . ALA A 1 73 ? 11.421 3.796 -6.114 1.00 92.81 73 ALA A CA 1
ATOM 525 C C . ALA A 1 73 ? 11.985 2.521 -6.775 1.00 92.81 73 ALA A C 1
ATOM 527 O O . ALA A 1 73 ? 12.573 1.709 -6.053 1.00 92.81 73 ALA A O 1
ATOM 528 N N . PRO A 1 74 ? 11.884 2.355 -8.111 1.00 91.00 74 PRO A N 1
ATOM 529 C CA . PRO A 1 74 ? 12.378 1.164 -8.810 1.00 91.00 74 PRO A CA 1
ATOM 530 C C . PRO A 1 74 ? 13.863 0.874 -8.563 1.00 91.00 74 PRO A C 1
ATOM 532 O O . PRO A 1 74 ? 14.218 -0.260 -8.260 1.00 91.00 74 PRO A O 1
ATOM 535 N N . ASP A 1 75 ? 14.724 1.897 -8.571 1.00 93.62 75 ASP A N 1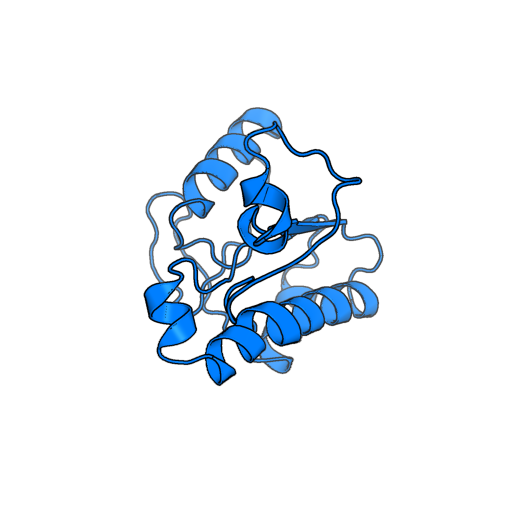
ATOM 536 C CA . ASP A 1 75 ? 16.161 1.721 -8.306 1.00 93.62 75 ASP A CA 1
ATOM 537 C C . ASP A 1 75 ? 16.430 1.180 -6.891 1.00 93.62 75 ASP A C 1
ATOM 539 O O . ASP A 1 75 ? 17.283 0.315 -6.691 1.00 93.62 75 ASP A O 1
ATOM 543 N N . ALA A 1 76 ? 15.672 1.652 -5.894 1.00 93.19 76 ALA A N 1
ATOM 544 C CA . ALA A 1 76 ? 15.782 1.163 -4.521 1.00 93.19 76 ALA A CA 1
ATOM 545 C C . ALA A 1 76 ? 15.244 -0.269 -4.390 1.00 93.19 76 ALA A C 1
ATOM 547 O O . ALA A 1 76 ? 15.812 -1.082 -3.660 1.00 93.19 76 ALA A O 1
ATOM 548 N N . ALA A 1 77 ? 14.171 -0.582 -5.119 1.00 94.19 77 ALA A N 1
ATOM 549 C CA . ALA A 1 77 ? 13.603 -1.919 -5.169 1.00 94.19 77 ALA A CA 1
ATOM 550 C C . ALA A 1 77 ? 14.568 -2.930 -5.814 1.00 94.19 77 ALA A C 1
ATOM 552 O O . ALA A 1 77 ? 14.747 -4.030 -5.288 1.00 94.19 77 ALA A O 1
ATOM 553 N N . GLN A 1 78 ? 15.243 -2.529 -6.892 1.00 93.38 78 GLN A N 1
ATOM 554 C CA . GLN A 1 78 ? 16.276 -3.304 -7.584 1.00 93.38 78 GLN A CA 1
ATOM 555 C C . GLN A 1 78 ? 17.549 -3.486 -6.751 1.00 93.38 78 GLN A C 1
ATOM 557 O O . GLN A 1 78 ? 18.205 -4.521 -6.839 1.00 93.38 78 GLN A O 1
ATOM 562 N N . ALA A 1 79 ? 17.892 -2.520 -5.896 1.00 96.56 79 ALA A N 1
ATOM 563 C CA . ALA A 1 79 ? 19.033 -2.649 -4.993 1.00 96.56 79 ALA A CA 1
ATOM 564 C C . ALA A 1 79 ? 18.840 -3.748 -3.928 1.00 96.56 79 ALA A C 1
ATOM 566 O O . ALA A 1 79 ? 19.825 -4.278 -3.409 1.00 96.56 79 ALA A O 1
ATOM 567 N N . ASN A 1 80 ? 17.593 -4.106 -3.589 1.00 96.75 80 ASN A N 1
ATOM 568 C CA . ASN A 1 80 ? 17.299 -5.200 -2.661 1.00 96.75 80 ASN A CA 1
ATOM 569 C C . ASN A 1 80 ? 16.001 -5.957 -3.022 1.00 96.75 80 ASN A C 1
ATOM 571 O O . ASN A 1 80 ? 15.002 -5.846 -2.301 1.00 96.75 80 ASN A O 1
ATOM 575 N N . PRO A 1 81 ? 16.021 -6.796 -4.076 1.00 96.12 81 PRO A N 1
ATOM 576 C CA . PRO A 1 81 ? 14.831 -7.481 -4.581 1.00 96.12 81 PRO A CA 1
ATOM 577 C C . PRO A 1 81 ? 14.142 -8.353 -3.535 1.00 96.12 81 PRO A C 1
ATOM 579 O O . PRO A 1 81 ? 12.925 -8.344 -3.405 1.00 96.12 81 PRO A O 1
ATOM 582 N N . ARG A 1 82 ? 14.920 -9.058 -2.701 1.00 97.25 82 ARG A N 1
ATOM 583 C CA . ARG A 1 82 ? 14.364 -9.904 -1.634 1.00 97.25 82 ARG A CA 1
ATOM 584 C C . ARG A 1 82 ? 13.528 -9.099 -0.647 1.00 97.25 82 ARG A C 1
ATOM 586 O O . ARG A 1 82 ? 12.477 -9.563 -0.220 1.00 97.25 82 ARG A O 1
ATOM 593 N N . ASN A 1 83 ? 13.999 -7.917 -0.258 1.00 96.81 83 ASN A N 1
ATOM 594 C CA . ASN A 1 83 ? 13.239 -7.049 0.631 1.00 96.81 83 ASN A CA 1
ATOM 595 C C . ASN A 1 83 ? 12.013 -6.456 -0.076 1.00 96.81 83 ASN A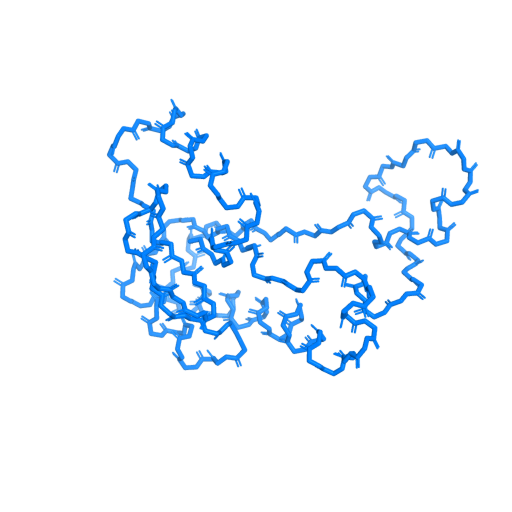 C 1
ATOM 597 O O . ASN A 1 83 ? 10.949 -6.384 0.529 1.00 96.81 83 ASN A O 1
ATOM 601 N N . THR A 1 84 ? 12.140 -6.094 -1.353 1.00 97.50 84 THR A N 1
ATOM 602 C CA . THR A 1 84 ? 11.017 -5.628 -2.177 1.00 97.50 84 THR A CA 1
ATOM 603 C C . THR A 1 84 ? 9.906 -6.667 -2.234 1.00 97.50 84 THR A C 1
ATOM 605 O O . THR A 1 84 ? 8.773 -6.348 -1.896 1.00 97.50 84 THR A O 1
ATOM 608 N N . TRP A 1 85 ? 10.229 -7.924 -2.542 1.00 97.62 85 TRP A N 1
ATOM 609 C CA . TRP A 1 85 ? 9.255 -9.016 -2.587 1.00 97.62 85 TRP A CA 1
ATOM 610 C C . TRP A 1 85 ? 8.592 -9.241 -1.229 1.00 97.62 85 TRP A C 1
ATOM 612 O O . TRP A 1 85 ? 7.373 -9.366 -1.153 1.00 97.62 85 TRP A O 1
ATOM 622 N N . ARG A 1 86 ? 9.370 -9.213 -0.139 1.00 98.19 86 ARG A N 1
ATOM 623 C CA . ARG A 1 86 ? 8.811 -9.304 1.217 1.00 98.19 86 ARG A CA 1
ATOM 624 C C . ARG A 1 86 ? 7.803 -8.193 1.499 1.00 98.19 86 ARG A C 1
ATOM 626 O O . ARG A 1 86 ? 6.793 -8.442 2.139 1.00 98.19 86 ARG A O 1
ATOM 633 N N . ILE A 1 87 ? 8.056 -6.969 1.045 1.00 98.12 87 ILE A N 1
ATOM 634 C CA . ILE A 1 87 ? 7.140 -5.845 1.277 1.00 98.12 87 ILE A CA 1
ATOM 635 C C . ILE A 1 87 ? 5.930 -5.925 0.337 1.00 98.12 87 ILE A C 1
ATOM 637 O O . ILE A 1 87 ? 4.799 -5.856 0.810 1.00 98.12 87 ILE A O 1
ATOM 641 N N . HIS A 1 88 ? 6.155 -6.080 -0.970 1.00 98.00 88 HIS A N 1
ATOM 642 C CA . HIS A 1 88 ? 5.114 -6.008 -2.000 1.00 98.00 88 HIS A CA 1
ATOM 643 C C . HIS A 1 88 ? 4.201 -7.237 -1.989 1.00 98.00 88 HIS A C 1
ATOM 645 O O . HIS A 1 88 ? 2.989 -7.098 -2.129 1.00 98.00 88 HIS A O 1
ATOM 651 N N . VAL A 1 89 ? 4.771 -8.430 -1.802 1.00 97.50 89 VAL A N 1
ATOM 652 C CA . VAL A 1 89 ? 4.035 -9.698 -1.847 1.00 97.50 89 VAL A CA 1
ATOM 653 C C . VAL A 1 89 ? 3.660 -10.137 -0.439 1.00 97.50 89 VAL A C 1
ATOM 655 O O . VAL A 1 89 ? 2.478 -10.137 -0.097 1.00 97.50 89 VAL A O 1
ATOM 658 N N . ASP A 1 90 ? 4.644 -10.460 0.407 1.00 98.38 90 ASP A N 1
ATOM 659 C CA . ASP A 1 90 ? 4.347 -11.017 1.735 1.00 98.38 90 ASP A CA 1
ATOM 660 C C . ASP A 1 90 ? 3.628 -9.990 2.621 1.00 98.38 90 ASP A C 1
ATOM 662 O O . ASP A 1 90 ? 2.685 -10.331 3.331 1.00 98.38 90 ASP A O 1
ATOM 666 N N . GLY A 1 91 ? 4.006 -8.711 2.535 1.00 98.56 91 GLY A N 1
ATOM 667 C CA . GLY A 1 91 ? 3.351 -7.630 3.266 1.00 98.56 91 GLY A CA 1
ATOM 668 C C . GLY A 1 91 ? 1.889 -7.426 2.864 1.00 98.56 91 GLY A C 1
ATOM 669 O O . GLY A 1 91 ? 1.027 -7.241 3.728 1.00 98.56 91 GLY A O 1
ATOM 670 N N . ALA A 1 92 ? 1.578 -7.526 1.570 1.00 98.44 92 ALA A N 1
ATOM 671 C CA . ALA A 1 92 ? 0.202 -7.479 1.086 1.00 98.44 92 ALA A CA 1
ATOM 672 C C . ALA A 1 92 ? -0.598 -8.716 1.531 1.00 98.44 92 ALA A C 1
ATOM 674 O O . ALA A 1 92 ? -1.734 -8.580 1.995 1.00 98.44 92 ALA A O 1
ATOM 675 N N . LEU A 1 93 ? 0.006 -9.908 1.460 1.00 98.56 93 LEU A N 1
ATOM 676 C CA . LEU A 1 93 ? -0.600 -11.158 1.928 1.00 98.56 93 LEU A CA 1
ATOM 677 C C . LEU A 1 93 ? -0.885 -11.127 3.432 1.00 98.56 93 LEU A C 1
ATOM 679 O O . LEU A 1 93 ? -1.969 -11.527 3.850 1.00 98.56 93 LEU A O 1
ATOM 683 N N . ASN A 1 94 ? 0.037 -10.610 4.245 1.00 98.81 94 ASN A N 1
ATOM 684 C CA . ASN A 1 94 ? -0.158 -10.441 5.685 1.00 98.81 94 ASN A CA 1
ATOM 685 C C . ASN A 1 94 ? -1.396 -9.587 5.980 1.00 98.81 94 ASN A C 1
ATOM 687 O O . ASN A 1 94 ? -2.231 -9.962 6.802 1.00 98.81 94 ASN A O 1
ATOM 691 N N . VAL A 1 95 ? -1.548 -8.460 5.279 1.00 98.69 95 VAL A N 1
ATOM 692 C CA . VAL A 1 95 ? -2.702 -7.569 5.447 1.00 98.69 95 VAL A CA 1
ATOM 693 C C . VAL A 1 95 ? -4.000 -8.248 5.011 1.00 98.69 95 VAL A C 1
ATOM 695 O O . VAL A 1 95 ? -4.979 -8.209 5.756 1.00 98.69 95 VAL A O 1
ATOM 698 N N . ALA A 1 96 ? -4.014 -8.904 3.849 1.00 98.56 96 ALA A N 1
ATOM 699 C CA . ALA A 1 96 ? -5.192 -9.614 3.354 1.00 98.56 96 ALA A CA 1
ATOM 700 C C . ALA A 1 96 ? -5.614 -10.757 4.296 1.00 98.56 96 ALA A C 1
ATOM 702 O O . ALA A 1 96 ? -6.789 -10.881 4.641 1.00 98.56 96 ALA A O 1
ATOM 703 N N . ASN A 1 97 ? -4.658 -11.550 4.783 1.00 98.44 97 ASN A N 1
ATOM 704 C CA . ASN A 1 97 ? -4.921 -12.631 5.732 1.00 98.44 97 ASN A CA 1
ATOM 705 C C . ASN A 1 97 ? -5.418 -12.103 7.085 1.00 98.44 97 ASN A C 1
ATOM 707 O O . ASN A 1 97 ? -6.336 -12.678 7.673 1.00 98.44 97 ASN A O 1
ATOM 711 N N . ALA A 1 98 ? -4.868 -10.990 7.578 1.00 98.50 98 ALA A N 1
ATOM 712 C CA . ALA A 1 98 ? -5.349 -10.364 8.805 1.00 98.50 98 ALA A CA 1
ATOM 713 C C . ALA A 1 98 ? -6.798 -9.868 8.667 1.00 98.50 98 ALA A C 1
ATOM 715 O O . ALA A 1 98 ? -7.594 -10.074 9.590 1.00 98.50 98 ALA A O 1
ATOM 716 N N . ILE A 1 99 ? -7.151 -9.285 7.512 1.00 98.50 99 ILE A N 1
ATOM 717 C CA . ILE A 1 99 ? -8.527 -8.900 7.166 1.00 98.50 99 ILE A CA 1
ATOM 718 C C . ILE A 1 99 ? -9.446 -10.121 7.225 1.00 98.50 99 ILE A C 1
ATOM 720 O O . ILE A 1 99 ? -10.390 -10.123 8.011 1.00 98.50 99 ILE A O 1
ATOM 724 N N . LEU A 1 100 ? -9.134 -11.183 6.476 1.00 97.81 100 LEU A N 1
ATOM 725 C CA . LEU A 1 100 ? -9.959 -12.396 6.418 1.00 97.81 100 LEU A CA 1
ATOM 726 C C . LEU A 1 100 ? -10.200 -13.017 7.801 1.00 97.81 100 LEU A C 1
ATOM 728 O O . LEU A 1 100 ? -11.300 -13.483 8.087 1.00 97.81 100 LEU A O 1
ATOM 732 N N . ASN A 1 101 ? -9.190 -12.988 8.670 1.00 97.00 101 ASN A N 1
ATOM 733 C CA . ASN A 1 101 ? -9.265 -13.599 9.995 1.00 97.00 101 ASN A CA 1
ATOM 734 C C . ASN A 1 101 ? -10.002 -12.744 11.040 1.00 97.00 101 ASN A C 1
ATOM 736 O O . ASN A 1 101 ? -10.539 -13.292 12.000 1.00 97.00 101 ASN A O 1
ATOM 740 N N . THR A 1 102 ? -10.017 -11.416 10.893 1.00 96.94 102 THR A N 1
ATOM 741 C CA . THR A 1 102 ? -10.408 -10.503 11.991 1.00 96.94 102 THR A CA 1
ATOM 742 C C . THR A 1 102 ? -11.564 -9.571 11.632 1.00 96.94 102 THR A C 1
ATOM 744 O O . THR A 1 102 ? -12.361 -9.193 12.498 1.00 96.94 102 THR A O 1
ATOM 747 N N . ALA A 1 103 ? -11.651 -9.180 10.363 1.00 95.38 103 ALA A N 1
ATOM 748 C CA . ALA A 1 103 ? -12.627 -8.240 9.831 1.00 95.38 103 ALA A CA 1
ATOM 749 C C . ALA A 1 103 ? -12.985 -8.628 8.380 1.00 95.38 103 ALA A C 1
ATOM 751 O O . ALA A 1 103 ? -12.661 -7.880 7.463 1.00 95.38 103 ALA A O 1
ATOM 752 N N . PRO A 1 104 ? -13.628 -9.788 8.143 1.00 95.94 104 PRO A N 1
ATOM 753 C CA . PRO A 1 104 ? -13.862 -10.311 6.791 1.00 95.94 104 PRO A CA 1
ATOM 754 C C . PRO A 1 104 ? -14.742 -9.410 5.908 1.00 95.94 104 PRO A C 1
ATOM 756 O O . PRO A 1 104 ? -14.669 -9.509 4.689 1.00 95.94 104 PRO A O 1
ATOM 759 N N . ASP A 1 105 ? -15.524 -8.504 6.506 1.00 97.25 105 ASP A N 1
ATOM 760 C CA . ASP A 1 105 ? -16.322 -7.497 5.788 1.00 97.25 105 ASP A CA 1
ATOM 761 C C . ASP A 1 105 ? -15.521 -6.226 5.427 1.00 97.25 105 ASP A C 1
ATOM 763 O O . ASP A 1 105 ? -16.070 -5.268 4.879 1.00 97.25 105 ASP A O 1
ATOM 767 N N . CYS A 1 106 ? -14.229 -6.173 5.773 1.00 98.38 106 CYS A N 1
ATOM 768 C CA . CYS A 1 106 ? -13.361 -5.036 5.494 1.00 98.38 106 CYS A CA 1
ATOM 769 C C . CYS A 1 106 ? -12.992 -4.976 4.009 1.00 98.38 106 CYS A C 1
ATOM 771 O O . CYS A 1 106 ? -12.497 -5.943 3.429 1.00 98.38 106 CYS A O 1
ATOM 773 N N . TRP A 1 107 ? -13.155 -3.803 3.401 1.00 98.25 107 TRP A N 1
ATOM 774 C CA . TRP A 1 107 ? -12.727 -3.568 2.026 1.00 98.25 107 TRP A CA 1
ATOM 775 C C . TRP A 1 107 ? -11.220 -3.350 1.948 1.00 98.25 107 TRP A C 1
ATOM 777 O O . TRP A 1 107 ? -10.685 -2.458 2.605 1.00 98.25 107 TRP A O 1
ATOM 787 N N . LEU A 1 108 ? -10.540 -4.102 1.084 1.00 98.50 108 LEU A N 1
ATOM 788 C CA . LEU A 1 108 ? -9.131 -3.883 0.767 1.00 98.50 108 LEU A CA 1
ATOM 789 C C . LEU A 1 108 ? -8.987 -3.112 -0.549 1.00 98.50 108 LEU A C 1
ATOM 791 O O . LEU A 1 108 ? -9.383 -3.592 -1.607 1.00 98.50 108 LEU A O 1
ATOM 795 N N . VAL A 1 109 ? -8.342 -1.949 -0.486 1.00 98.38 109 VAL A N 1
ATOM 796 C CA . VAL A 1 109 ? -7.791 -1.244 -1.648 1.00 98.38 109 VAL A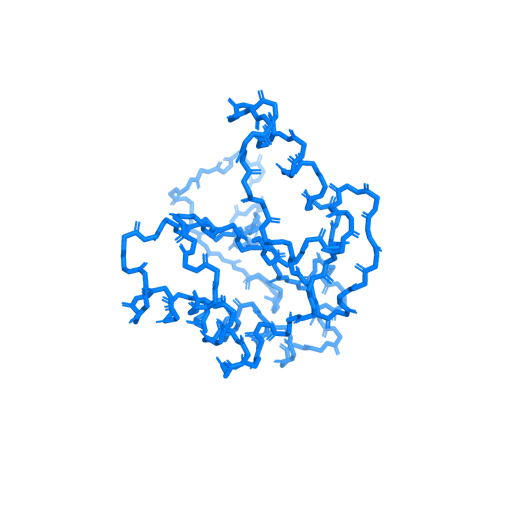 CA 1
ATOM 797 C C . VAL A 1 109 ? -6.283 -1.468 -1.650 1.00 98.38 109 VAL A C 1
ATOM 799 O O . VAL A 1 109 ? -5.545 -0.823 -0.900 1.00 98.38 109 VAL A O 1
ATOM 802 N N . HIS A 1 110 ? -5.830 -2.415 -2.469 1.00 98.06 110 HIS A N 1
ATOM 803 C CA . HIS A 1 110 ? -4.412 -2.673 -2.699 1.00 98.06 110 HIS A CA 1
ATOM 804 C C . HIS A 1 110 ? -3.915 -1.806 -3.860 1.00 98.06 110 HIS A C 1
ATOM 806 O O . HIS A 1 110 ? -4.459 -1.873 -4.963 1.00 98.06 110 HIS A O 1
ATOM 812 N N . VAL A 1 111 ? -2.912 -0.963 -3.607 1.00 97.56 111 VAL A N 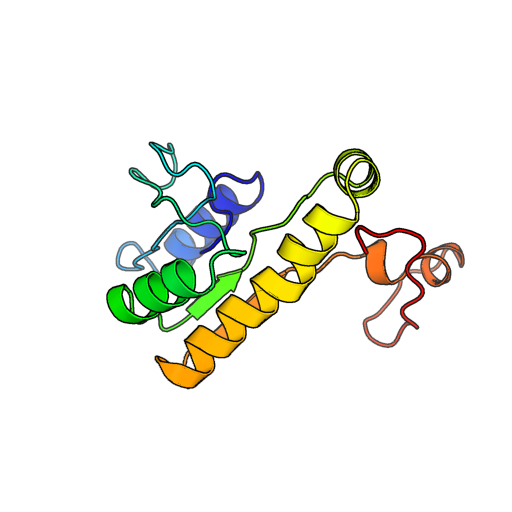1
ATOM 813 C CA . VAL A 1 111 ? -2.399 -0.027 -4.613 1.00 97.56 111 VAL A CA 1
ATOM 814 C C . VAL A 1 111 ? -1.245 -0.666 -5.376 1.00 97.56 111 VAL A C 1
ATOM 816 O O . VAL A 1 111 ? -0.142 -0.785 -4.854 1.00 97.56 111 VAL A O 1
ATOM 819 N N . GLY A 1 112 ? -1.526 -1.070 -6.616 1.00 95.31 112 GLY A N 1
ATOM 820 C CA . GLY A 1 112 ? -0.524 -1.545 -7.569 1.00 95.31 112 GLY A CA 1
ATOM 821 C C . GLY A 1 112 ? 0.175 -0.408 -8.323 1.00 95.31 112 GLY A C 1
ATOM 822 O O . GLY A 1 112 ? 0.078 0.767 -7.964 1.00 95.31 112 GLY A O 1
ATOM 823 N N . SER A 1 113 ? 0.857 -0.756 -9.412 1.00 95.62 113 SER A N 1
ATOM 824 C CA . SER A 1 113 ? 1.582 0.190 -10.265 1.00 95.62 113 SER A CA 1
ATOM 825 C C . SER A 1 113 ? 1.312 -0.087 -11.736 1.00 95.62 113 SER A C 1
ATOM 827 O O . SER A 1 113 ? 1.099 -1.230 -12.111 1.00 95.62 113 SER A O 1
ATOM 829 N N . GLY A 1 114 ? 1.389 0.934 -12.593 1.00 95.12 114 GLY A N 1
ATOM 830 C CA . GLY A 1 114 ? 1.358 0.741 -14.048 1.00 95.12 114 GLY A CA 1
ATOM 831 C C . GLY A 1 114 ? 2.590 0.003 -14.594 1.00 95.12 114 GLY A C 1
ATOM 832 O O . GLY A 1 114 ? 2.569 -0.459 -15.732 1.00 95.12 114 GLY A O 1
ATOM 833 N N . LEU A 1 115 ? 3.650 -0.146 -13.792 1.00 94.94 115 LEU A N 1
ATOM 834 C CA . LEU A 1 115 ? 4.854 -0.883 -14.188 1.00 94.94 115 LEU A CA 1
ATOM 835 C C . LEU A 1 115 ? 4.606 -2.389 -14.382 1.00 94.94 115 LEU A C 1
ATOM 837 O O . LEU A 1 115 ? 5.345 -3.015 -15.138 1.00 94.94 115 LEU A O 1
ATOM 841 N N . VAL A 1 116 ? 3.514 -2.941 -13.832 1.00 96.31 116 VAL A N 1
ATOM 842 C CA . VAL A 1 116 ? 3.071 -4.336 -14.060 1.00 96.31 116 VAL A CA 1
ATOM 843 C C . VAL A 1 116 ? 2.871 -4.670 -15.542 1.00 96.31 116 VAL A C 1
ATOM 845 O O . VAL A 1 116 ? 2.990 -5.823 -15.954 1.00 96.31 116 VAL A O 1
ATOM 848 N N . TYR A 1 117 ? 2.573 -3.668 -16.375 1.00 96.94 117 TYR A N 1
ATOM 849 C CA . TYR A 1 117 ? 2.403 -3.869 -17.812 1.00 96.94 117 TYR A CA 1
ATOM 850 C C . TYR A 1 117 ? 3.737 -4.010 -18.558 1.00 96.94 117 TYR A C 1
ATOM 852 O O . TYR A 1 117 ? 3.740 -4.575 -19.648 1.00 96.94 117 TYR A O 1
ATOM 860 N N . GLY A 1 118 ? 4.849 -3.515 -17.996 1.00 95.50 118 GLY A N 1
ATOM 861 C CA . GLY A 1 118 ? 6.219 -3.622 -18.517 1.00 95.50 118 GLY A CA 1
ATOM 862 C C . GLY A 1 118 ? 6.345 -3.612 -20.047 1.00 95.50 118 GLY A C 1
ATOM 863 O O . GLY A 1 118 ? 6.119 -2.578 -20.679 1.00 95.50 118 GLY A O 1
ATOM 864 N N . GLU A 1 119 ? 6.705 -4.743 -20.664 1.00 96.38 119 GLU A N 1
ATOM 865 C CA . GLU A 1 119 ? 6.892 -4.842 -22.126 1.00 96.38 119 GLU A CA 1
ATOM 866 C C . GLU A 1 119 ? 5.644 -4.439 -22.932 1.00 96.38 119 GLU A C 1
ATOM 868 O O . GLU A 1 119 ? 5.770 -3.808 -23.984 1.00 96.38 119 GLU A O 1
ATOM 873 N N . SER A 1 120 ? 4.436 -4.725 -22.439 1.00 95.25 120 SER A N 1
ATOM 874 C CA . SER A 1 120 ? 3.177 -4.374 -23.113 1.00 95.25 120 SER A CA 1
ATOM 875 C C . SER A 1 120 ? 2.986 -2.858 -23.256 1.00 95.25 120 SER A C 1
ATOM 877 O O . SER A 1 120 ? 2.348 -2.392 -24.205 1.00 95.25 120 SER A O 1
ATOM 879 N N . ALA A 1 121 ? 3.596 -2.061 -22.371 1.00 93.75 121 ALA A N 1
ATOM 880 C CA . ALA A 1 121 ? 3.567 -0.600 -22.446 1.00 93.75 121 ALA A CA 1
ATOM 881 C C . ALA A 1 121 ? 4.413 -0.033 -23.603 1.00 93.75 121 ALA A C 1
ATOM 883 O O . ALA A 1 121 ? 4.205 1.106 -24.025 1.00 93.75 121 ALA A O 1
ATOM 884 N N . LYS A 1 122 ? 5.332 -0.820 -24.186 1.00 93.06 122 LYS A N 1
ATOM 885 C CA . LYS A 1 122 ? 6.206 -0.371 -25.288 1.00 93.06 122 LYS A CA 1
ATOM 886 C C . LYS A 1 122 ? 5.499 -0.261 -26.640 1.00 93.06 122 LYS A C 1
ATOM 888 O O . LYS A 1 122 ? 6.098 0.182 -27.616 1.00 93.06 122 LYS A O 1
ATOM 893 N N . THR A 1 123 ? 4.220 -0.626 -26.711 1.00 89.06 123 THR A N 1
ATOM 894 C CA . THR A 1 123 ? 3.405 -0.532 -27.932 1.00 89.06 123 THR A CA 1
ATOM 895 C C . THR A 1 123 ? 3.082 0.910 -28.342 1.00 89.06 123 THR A C 1
ATOM 897 O O . THR A 1 123 ? 2.631 1.135 -29.467 1.00 89.06 123 THR A O 1
ATOM 900 N N . GLY A 1 124 ? 3.302 1.889 -27.453 1.00 86.56 124 GLY A N 1
ATOM 901 C CA . GLY A 1 124 ? 3.035 3.309 -27.710 1.00 86.56 124 GLY A CA 1
ATOM 902 C C . GLY A 1 124 ? 1.545 3.662 -27.752 1.00 86.56 124 GLY A C 1
ATOM 903 O O . GLY A 1 124 ? 1.177 4.726 -28.248 1.00 86.56 124 GLY A O 1
ATOM 904 N N . ARG A 1 125 ? 0.680 2.769 -27.263 1.00 90.88 125 ARG A N 1
ATOM 905 C CA . ARG A 1 125 ? -0.769 2.969 -27.165 1.00 90.88 125 ARG A CA 1
ATOM 906 C C . ARG A 1 125 ? -1.181 3.088 -25.696 1.00 90.88 125 ARG A C 1
ATOM 908 O O . ARG A 1 125 ? -0.512 2.501 -24.846 1.00 90.88 125 ARG A O 1
ATOM 915 N N . PRO A 1 126 ? -2.270 3.814 -25.386 1.00 94.44 126 PRO A N 1
ATOM 916 C CA . PRO A 1 126 ? -2.888 3.737 -24.069 1.00 94.44 126 PRO A CA 1
ATOM 917 C C . PRO A 1 126 ? -3.226 2.284 -23.722 1.00 94.44 126 PRO A C 1
ATOM 919 O O . PRO A 1 126 ? -3.679 1.537 -24.590 1.00 94.44 126 PRO A O 1
ATOM 922 N N . LEU A 1 127 ? -2.979 1.908 -22.471 1.00 95.62 127 LEU A N 1
ATOM 923 C CA . LEU A 1 127 ? -3.262 0.576 -21.945 1.00 95.62 127 LEU A CA 1
ATOM 924 C C . LEU A 1 127 ? -4.604 0.577 -21.206 1.00 95.62 127 LEU A C 1
ATOM 926 O O . LEU A 1 127 ? -5.048 1.622 -20.726 1.00 95.62 127 LEU A O 1
ATOM 930 N N . ASP A 1 128 ? -5.205 -0.600 -21.094 1.00 96.25 128 ASP A N 1
ATOM 931 C CA . ASP A 1 128 ? -6.392 -0.870 -20.279 1.00 96.25 128 ASP A CA 1
ATOM 932 C C . ASP A 1 128 ? -6.156 -2.086 -19.368 1.00 96.25 128 ASP A C 1
ATOM 934 O O . ASP A 1 128 ? -5.153 -2.790 -19.497 1.00 96.25 128 ASP A O 1
ATOM 938 N N . GLU A 1 129 ? -7.090 -2.361 -18.460 1.00 96.88 129 GLU A N 1
ATOM 939 C CA . GLU A 1 129 ? -6.993 -3.457 -17.489 1.00 96.88 129 GLU A CA 1
ATOM 940 C C . GLU A 1 129 ? -7.048 -4.863 -18.119 1.00 96.88 129 GLU A C 1
ATOM 942 O O . GLU A 1 129 ? -6.832 -5.854 -17.423 1.00 96.88 129 GLU A O 1
ATOM 947 N N . SER A 1 130 ? -7.315 -4.976 -19.426 1.00 96.44 130 SER A N 1
ATOM 948 C CA . SER A 1 130 ? -7.238 -6.239 -20.173 1.00 96.44 130 SER A CA 1
ATOM 949 C C . SER A 1 130 ? -5.871 -6.469 -20.829 1.00 96.44 130 SER A C 1
ATOM 951 O O . SER A 1 130 ? -5.608 -7.546 -21.371 1.00 96.44 130 SER A O 1
ATOM 953 N N . THR A 1 131 ? -4.986 -5.470 -20.774 1.00 96.69 131 THR A N 1
ATOM 954 C CA . THR A 1 131 ? -3.629 -5.548 -21.313 1.00 96.69 131 THR A CA 1
ATOM 955 C C . THR A 1 131 ? -2.814 -6.595 -20.557 1.00 96.69 131 THR A C 1
ATOM 957 O O . THR A 1 131 ? -2.823 -6.656 -19.329 1.00 96.69 131 THR A O 1
ATOM 960 N N . LEU A 1 132 ? -2.059 -7.409 -21.300 1.00 96.44 132 LEU A N 1
ATOM 961 C CA . LEU A 1 132 ? -1.197 -8.435 -20.722 1.00 96.44 132 LEU A CA 1
ATOM 962 C C . LEU A 1 132 ? -0.185 -7.817 -19.746 1.00 96.44 132 LEU A C 1
ATOM 964 O O . LEU A 1 132 ? 0.566 -6.910 -20.114 1.00 96.44 132 LEU A O 1
ATOM 968 N N . LEU A 1 133 ? -0.126 -8.359 -18.531 1.00 97.44 133 LEU A N 1
ATOM 969 C CA . LEU A 1 133 ? 0.930 -8.054 -17.571 1.00 97.44 133 LEU A CA 1
ATOM 970 C C . LEU A 1 133 ? 2.246 -8.681 -18.041 1.00 97.44 133 LEU A C 1
ATOM 972 O O . LEU A 1 133 ? 2.305 -9.882 -18.309 1.00 97.44 133 LEU A O 1
ATOM 976 N N . ALA A 1 134 ? 3.288 -7.866 -18.155 1.00 96.81 134 ALA A N 1
ATOM 977 C CA . ALA A 1 134 ? 4.606 -8.283 -18.623 1.00 96.81 134 ALA A CA 1
ATOM 978 C C . ALA A 1 134 ? 5.709 -7.499 -17.885 1.00 96.81 134 ALA A C 1
ATOM 980 O O . ALA A 1 134 ? 6.458 -6.766 -18.539 1.00 96.81 134 ALA A O 1
ATOM 981 N N . PRO A 1 135 ? 5.780 -7.600 -16.540 1.00 95.31 135 PRO A N 1
ATOM 982 C CA . PRO A 1 135 ? 6.741 -6.855 -15.727 1.00 95.31 135 PRO A CA 1
ATOM 983 C C . PRO A 1 135 ? 8.186 -7.207 -16.108 1.00 95.31 135 PRO A C 1
ATOM 985 O O . PRO A 1 135 ? 8.474 -8.315 -16.564 1.00 95.31 135 PRO A O 1
ATOM 988 N N . VAL A 1 136 ? 9.092 -6.242 -15.943 1.00 94.81 136 VAL A N 1
ATOM 989 C CA . VAL A 1 136 ? 10.491 -6.322 -16.419 1.00 94.81 136 VAL A CA 1
ATOM 990 C C . VAL A 1 136 ? 11.528 -6.186 -15.304 1.00 94.81 136 VAL A C 1
ATOM 992 O O . VAL A 1 136 ? 12.726 -6.251 -15.573 1.00 94.81 136 VAL A O 1
ATOM 995 N N . ASP A 1 137 ? 11.079 -5.984 -14.067 1.00 93.06 137 ASP A N 1
ATOM 996 C CA . ASP A 1 137 ? 11.907 -5.777 -12.885 1.00 93.06 137 ASP A CA 1
ATOM 997 C C . ASP A 1 137 ? 11.211 -6.349 -11.631 1.00 93.06 137 ASP A C 1
ATOM 999 O O . ASP A 1 137 ? 10.060 -6.766 -11.689 1.00 93.06 137 ASP A O 1
ATOM 1003 N N . ASP A 1 138 ? 11.924 -6.397 -10.504 1.00 92.44 138 ASP A N 1
ATOM 1004 C CA . ASP A 1 138 ? 11.433 -6.900 -9.207 1.00 92.44 138 ASP A CA 1
ATOM 1005 C C . ASP A 1 138 ? 10.530 -5.926 -8.441 1.00 92.44 138 ASP A C 1
ATOM 1007 O O . ASP A 1 138 ? 10.038 -6.263 -7.362 1.00 92.44 138 ASP A O 1
ATOM 1011 N N . TYR A 1 139 ? 10.392 -4.687 -8.916 1.00 94.12 139 TYR A N 1
ATOM 1012 C CA . TYR A 1 139 ? 9.439 -3.754 -8.326 1.00 94.12 139 TYR A CA 1
ATOM 1013 C C . TYR A 1 139 ? 8.013 -4.133 -8.745 1.00 94.12 139 TYR A C 1
ATOM 1015 O O . TYR A 1 139 ? 7.102 -4.057 -7.912 1.00 94.12 139 TYR A O 1
ATOM 1023 N N . ALA A 1 140 ? 7.850 -4.483 -10.026 1.00 91.50 140 ALA A N 1
ATOM 1024 C CA . ALA A 1 140 ? 6.580 -4.700 -10.710 1.00 91.50 140 ALA A CA 1
ATOM 1025 C C . ALA A 1 140 ? 5.985 -6.105 -10.526 1.00 91.50 140 ALA A C 1
ATOM 1027 O O . ALA A 1 140 ? 6.735 -7.081 -10.316 1.00 91.50 140 ALA A O 1
#